Protein AF-A0A4R6P8B2-F1 (afdb_monomer_lite)

pLDDT: mean 84.96, std 14.15, range [32.12, 95.94]

Organism: Nocardia ignorata (NCBI:txid145285)

Foldseek 3Di:
DDDDDDDAVFFPDWDKDWDDWDADPVVRDIDHTWMWIWTDGPPDIDIDIGHVVVVVVCVVCVVVVVVVVVVVVVVVVVVVVVVVVVD

Sequence (87 aa):
MSHVSMSAILLDSVAVEYHPASADDTFDFVHPAKVWVRLDAKDAHSTVFLDIEHVRQLAEELPKLLMAHDAAEHVAKEQAAAEAEAA

Secondary structure (DSSP, 8-state):
--------S-EEEEEEEEE--EEETTTTEEEPPEEEEEEEETTEEEEEEEEHHHHHHHHHHHHHHHHHHHHHHHHHHHHHHHHHH--

Structure (mmCIF, N/CA/C/O backbone):
data_AF-A0A4R6P8B2-F1
#
_entry.id   AF-A0A4R6P8B2-F1
#
loop_
_atom_site.group_PDB
_atom_site.id
_atom_site.type_symbol
_atom_site.label_atom_id
_atom_site.label_alt_id
_atom_site.label_comp_id
_atom_site.label_asym_id
_atom_site.label_entity_id
_atom_site.label_seq_id
_atom_site.pdbx_PDB_ins_code
_atom_site.Cartn_x
_atom_site.Cartn_y
_atom_site.Cartn_z
_atom_site.occupancy
_atom_site.B_iso_or_equiv
_atom_site.auth_seq_id
_atom_site.auth_comp_id
_atom_site.auth_asym_id
_atom_site.auth_atom_id
_atom_site.pdbx_PDB_model_num
ATOM 1 N N . MET A 1 1 ? 5.172 18.142 1.489 1.00 32.12 1 MET A N 1
ATOM 2 C CA . MET A 1 1 ? 4.572 16.850 1.871 1.00 32.12 1 MET A CA 1
ATOM 3 C C . MET A 1 1 ? 3.440 16.561 0.902 1.00 32.12 1 MET A C 1
ATOM 5 O O . MET A 1 1 ? 2.459 17.293 0.909 1.00 32.12 1 MET A O 1
ATOM 9 N N . SER A 1 2 ? 3.621 15.596 0.003 1.00 38.50 2 SER A N 1
ATOM 10 C CA . SER A 1 2 ? 2.569 15.124 -0.899 1.00 38.50 2 SER A CA 1
ATOM 11 C C . SER A 1 2 ? 1.694 14.119 -0.150 1.00 38.50 2 SER A C 1
ATOM 13 O O . SER A 1 2 ? 2.209 13.213 0.495 1.00 38.50 2 SER A O 1
ATOM 15 N N . HIS A 1 3 ? 0.377 14.287 -0.213 1.00 43.09 3 HIS A N 1
ATOM 16 C CA . HIS A 1 3 ? -0.576 13.264 0.206 1.00 43.09 3 HIS A CA 1
ATOM 17 C C . HIS A 1 3 ? -1.620 13.124 -0.898 1.00 43.09 3 HIS A C 1
ATOM 19 O O . HIS A 1 3 ? -2.057 14.121 -1.473 1.00 43.09 3 HIS A O 1
ATOM 25 N N . VAL A 1 4 ? -1.979 11.885 -1.221 1.00 50.44 4 VAL A N 1
ATOM 26 C CA . VAL A 1 4 ? -3.088 11.578 -2.123 1.00 50.44 4 VAL A CA 1
ATOM 27 C C . VAL A 1 4 ? -4.253 11.183 -1.228 1.00 50.44 4 VAL A C 1
ATOM 29 O O . VAL A 1 4 ? -4.222 10.128 -0.604 1.00 50.44 4 VAL A O 1
ATOM 32 N N . SER A 1 5 ? -5.247 12.062 -1.112 1.00 46.94 5 SER A N 1
ATOM 33 C CA . SER A 1 5 ? -6.514 11.747 -0.454 1.00 46.94 5 SER A CA 1
ATOM 34 C C . SER A 1 5 ? -7.536 11.429 -1.535 1.00 46.94 5 SER A C 1
ATOM 36 O O . SER A 1 5 ? -7.832 12.280 -2.375 1.00 46.94 5 SER A O 1
ATOM 38 N N . MET A 1 6 ? -8.042 10.198 -1.543 1.00 58.31 6 MET A N 1
ATOM 39 C CA . MET A 1 6 ? -9.094 9.768 -2.456 1.00 58.31 6 MET A CA 1
ATOM 40 C C . MET A 1 6 ? -10.237 9.176 -1.641 1.00 58.31 6 MET A C 1
ATOM 42 O O . MET A 1 6 ? -10.134 8.076 -1.108 1.00 58.31 6 MET A O 1
ATOM 46 N N . SER A 1 7 ? -11.342 9.910 -1.557 1.00 53.47 7 SER A N 1
ATOM 47 C CA . SER A 1 7 ? -12.606 9.403 -1.032 1.00 53.47 7 SER A CA 1
ATOM 48 C C . SER A 1 7 ? -13.416 8.816 -2.189 1.00 53.47 7 SER A C 1
ATOM 50 O O . SER A 1 7 ? -14.286 9.483 -2.751 1.00 53.47 7 SER A O 1
ATOM 52 N N . ALA A 1 8 ? -13.102 7.590 -2.601 1.00 55.94 8 ALA A N 1
ATOM 53 C CA . ALA A 1 8 ? -13.963 6.845 -3.512 1.00 55.94 8 ALA A CA 1
ATOM 54 C C . ALA A 1 8 ? -14.908 5.981 -2.673 1.00 55.94 8 ALA A C 1
ATOM 56 O O . ALA A 1 8 ? -14.465 5.104 -1.940 1.00 55.94 8 ALA A O 1
ATOM 57 N N . ILE A 1 9 ? -16.212 6.248 -2.768 1.00 57.47 9 ILE A N 1
ATOM 58 C CA . ILE A 1 9 ? -17.255 5.517 -2.026 1.00 57.47 9 ILE A CA 1
ATOM 59 C C . ILE A 1 9 ? -17.334 4.045 -2.488 1.00 57.47 9 ILE A C 1
ATOM 61 O O . ILE A 1 9 ? -17.858 3.205 -1.765 1.00 57.47 9 ILE A O 1
ATOM 65 N N . LEU A 1 10 ? -16.787 3.721 -3.668 1.00 64.56 10 LEU A N 1
ATOM 66 C CA . LEU A 1 10 ? -16.786 2.387 -4.274 1.00 64.56 10 LEU A CA 1
ATOM 67 C C . LEU A 1 10 ? -15.464 2.161 -5.023 1.00 64.56 10 LEU A C 1
ATOM 69 O O . LEU A 1 10 ? -15.360 2.423 -6.220 1.00 64.56 10 LEU A O 1
ATOM 73 N N . LEU A 1 11 ? -14.430 1.754 -4.294 1.00 72.12 11 LEU A N 1
ATOM 74 C CA . LEU A 1 11 ? -13.234 1.167 -4.896 1.00 72.12 11 LEU A CA 1
ATOM 75 C C . LEU A 1 11 ? -13.591 -0.261 -5.320 1.00 72.12 11 LEU A C 1
ATOM 77 O O . LEU A 1 11 ? -13.936 -1.079 -4.469 1.00 72.12 11 LEU A O 1
ATOM 81 N N . ASP A 1 12 ? -13.530 -0.538 -6.618 1.00 81.69 12 ASP A N 1
ATOM 82 C CA . ASP A 1 12 ? -13.904 -1.838 -7.180 1.00 81.69 12 ASP A CA 1
ATOM 83 C C . ASP A 1 12 ? -12.716 -2.805 -7.158 1.00 81.69 12 ASP A C 1
ATOM 85 O O . ASP A 1 12 ? -12.866 -3.984 -6.832 1.00 81.69 12 ASP A O 1
ATOM 89 N N . SER A 1 13 ? -11.515 -2.310 -7.475 1.00 85.62 13 SER A N 1
ATOM 90 C CA . SER A 1 13 ? -10.296 -3.116 -7.436 1.00 85.62 13 SER A CA 1
ATOM 91 C C . SER A 1 13 ? -9.033 -2.290 -7.224 1.00 85.62 13 SER A C 1
ATOM 93 O O . SER A 1 13 ? -8.956 -1.110 -7.566 1.00 85.62 13 SER A O 1
ATOM 95 N N . VAL A 1 14 ? -8.009 -2.961 -6.696 1.00 87.50 14 VAL A N 1
ATOM 96 C CA . VAL A 1 14 ? -6.633 -2.466 -6.640 1.00 87.50 14 VAL A CA 1
ATOM 97 C C . VAL A 1 14 ? -5.762 -3.407 -7.465 1.00 87.50 14 VAL A C 1
ATOM 99 O O . VAL A 1 14 ? -5.732 -4.608 -7.200 1.00 87.50 14 VAL A O 1
ATOM 102 N N . ALA A 1 15 ? -5.053 -2.867 -8.453 1.00 89.19 15 ALA A N 1
ATOM 103 C CA . ALA A 1 15 ? -4.095 -3.598 -9.273 1.00 89.19 15 ALA A CA 1
ATOM 104 C C . ALA A 1 15 ? -2.684 -3.052 -9.042 1.00 89.19 15 ALA A C 1
ATOM 106 O O . ALA A 1 15 ? -2.478 -1.841 -8.950 1.00 89.19 15 ALA A O 1
ATOM 107 N N . VAL A 1 16 ? -1.711 -3.956 -8.942 1.00 90.12 16 VAL A N 1
ATOM 108 C CA . VAL A 1 16 ? -0.307 -3.614 -8.704 1.00 90.12 16 VAL A CA 1
ATOM 109 C C . VAL A 1 16 ? 0.546 -4.236 -9.798 1.00 90.12 16 VAL A C 1
ATOM 111 O O . VAL A 1 16 ? 0.487 -5.446 -10.008 1.00 90.12 16 VAL A O 1
ATOM 114 N N . GLU A 1 17 ? 1.347 -3.418 -10.474 1.00 93.12 17 GLU A N 1
ATOM 115 C CA . GLU A 1 17 ? 2.220 -3.857 -11.565 1.00 93.12 17 GLU A CA 1
ATOM 116 C C . GLU A 1 17 ? 3.654 -3.366 -11.347 1.00 93.12 17 GLU A C 1
ATOM 118 O O . GLU A 1 17 ? 3.888 -2.199 -11.024 1.00 93.12 17 GLU A O 1
ATOM 123 N N . TYR A 1 18 ? 4.629 -4.264 -11.506 1.00 92.19 18 TYR A N 1
ATOM 124 C CA . TYR A 1 18 ? 6.048 -3.921 -11.465 1.00 92.19 18 TYR A CA 1
ATOM 125 C C . TYR A 1 18 ? 6.551 -3.595 -12.868 1.00 92.19 18 TYR A C 1
ATOM 127 O O . TYR A 1 18 ? 6.445 -4.413 -13.780 1.00 92.19 18 TYR A O 1
ATOM 135 N N . HIS A 1 19 ? 7.187 -2.436 -13.003 1.00 90.81 19 HIS A N 1
ATOM 136 C CA . HIS A 1 19 ? 7.877 -2.031 -14.215 1.00 90.81 19 HIS A CA 1
ATOM 137 C C . HIS A 1 19 ? 9.388 -2.000 -13.954 1.00 90.81 19 HIS A C 1
ATOM 139 O O . HIS A 1 19 ? 9.845 -1.211 -13.113 1.00 90.81 19 HIS A O 1
ATOM 145 N N . PRO A 1 20 ? 10.182 -2.832 -14.654 1.00 92.50 20 PRO A N 1
ATOM 146 C CA . PRO A 1 20 ? 11.633 -2.771 -14.558 1.00 92.50 20 PRO A CA 1
ATOM 147 C C . PRO A 1 20 ? 12.161 -1.447 -15.120 1.00 92.50 20 PRO A C 1
ATOM 149 O O . PRO A 1 20 ? 11.469 -0.748 -15.860 1.00 92.50 20 PRO A O 1
ATOM 152 N N . ALA A 1 21 ? 13.402 -1.108 -14.764 1.00 92.94 21 ALA A N 1
ATOM 153 C CA . ALA A 1 21 ? 14.067 0.050 -15.344 1.00 92.94 21 ALA A CA 1
ATOM 154 C C . ALA A 1 21 ? 14.192 -0.125 -16.864 1.00 92.94 21 ALA A C 1
ATOM 156 O O . ALA A 1 21 ? 14.544 -1.207 -17.341 1.00 92.94 21 ALA A O 1
ATOM 157 N N . SER A 1 22 ? 13.917 0.937 -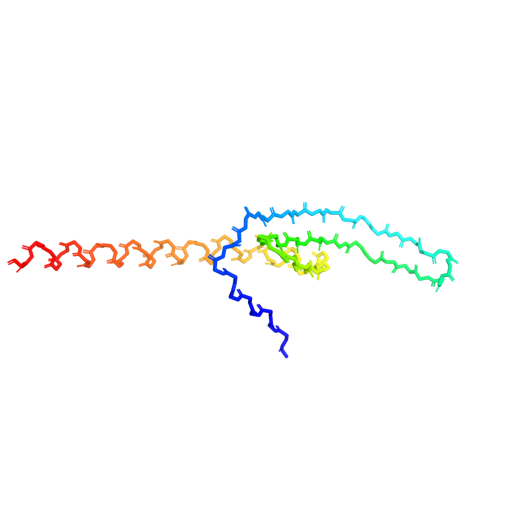17.613 1.00 91.38 22 SER A N 1
ATOM 158 C CA . SER A 1 22 ? 13.930 0.917 -19.075 1.00 91.38 22 SER A CA 1
ATOM 159 C C . SER A 1 22 ? 14.503 2.217 -19.623 1.00 91.38 22 SER A C 1
ATOM 161 O O . SER A 1 22 ? 14.220 3.293 -19.097 1.00 91.38 22 SER A O 1
ATOM 163 N N . ALA A 1 23 ? 15.286 2.123 -20.693 1.00 92.12 23 ALA A N 1
ATOM 164 C CA . ALA A 1 23 ? 15.716 3.291 -21.451 1.00 92.12 23 ALA A CA 1
ATOM 165 C C . ALA A 1 23 ? 14.618 3.703 -22.442 1.00 92.12 23 ALA A C 1
ATOM 167 O O . ALA A 1 23 ? 13.970 2.842 -23.040 1.00 92.12 23 ALA A O 1
ATOM 168 N N . ASP A 1 24 ? 14.409 5.007 -22.590 1.00 87.50 24 ASP A N 1
ATOM 169 C CA . ASP A 1 24 ? 13.630 5.601 -23.668 1.00 87.50 24 ASP A CA 1
ATOM 170 C C . ASP A 1 24 ? 14.589 6.309 -24.628 1.00 87.50 24 ASP A C 1
ATOM 172 O O . ASP A 1 24 ? 15.062 7.421 -24.367 1.00 87.50 24 ASP A O 1
ATOM 176 N N . ASP A 1 25 ? 14.870 5.640 -25.748 1.00 87.38 25 ASP A N 1
ATOM 177 C CA . ASP A 1 25 ? 15.769 6.128 -26.798 1.00 87.38 25 ASP A CA 1
ATOM 178 C C . ASP A 1 25 ? 15.262 7.430 -27.445 1.00 87.38 25 ASP A C 1
ATOM 180 O O . ASP A 1 25 ? 16.039 8.176 -28.039 1.00 87.38 25 ASP A O 1
ATOM 184 N N . THR A 1 26 ? 13.965 7.734 -27.325 1.00 89.38 26 THR A N 1
ATOM 185 C CA . THR A 1 26 ? 13.344 8.937 -27.904 1.00 89.38 26 THR A CA 1
ATOM 186 C C . THR A 1 26 ? 13.729 10.198 -27.138 1.00 89.38 26 THR A C 1
ATOM 188 O O . THR A 1 26 ? 13.825 11.277 -27.724 1.00 89.38 26 THR A O 1
ATOM 191 N N . PHE A 1 27 ? 13.936 10.073 -25.826 1.00 84.81 27 PHE A N 1
ATOM 192 C CA . PHE A 1 27 ? 14.175 11.200 -24.924 1.00 84.81 27 PHE A CA 1
ATOM 193 C C . PHE A 1 27 ? 15.548 11.158 -24.242 1.00 84.81 27 PHE A C 1
ATOM 195 O O . PHE A 1 27 ? 15.795 11.988 -23.370 1.00 84.81 27 PHE A O 1
ATOM 202 N N . ASP A 1 28 ? 16.421 10.216 -24.627 1.00 89.19 28 ASP A N 1
ATOM 203 C CA . ASP A 1 28 ? 17.715 9.949 -23.973 1.00 89.19 28 ASP A CA 1
ATOM 204 C C . ASP A 1 28 ? 17.567 9.891 -22.441 1.00 89.19 28 ASP A C 1
ATOM 206 O O . ASP A 1 28 ? 18.301 10.510 -21.667 1.00 89.19 28 ASP A O 1
ATOM 210 N N . PHE A 1 29 ? 16.509 9.206 -21.996 1.00 89.50 29 PHE A N 1
ATOM 211 C CA . PHE A 1 29 ? 16.089 9.182 -20.602 1.00 89.50 29 PHE A CA 1
ATOM 212 C C . PHE A 1 29 ? 15.971 7.748 -20.101 1.00 89.50 29 PHE A C 1
ATOM 214 O O . PHE A 1 29 ? 15.406 6.881 -20.763 1.00 89.50 29 PHE A O 1
ATOM 221 N N . VAL A 1 30 ? 16.462 7.494 -18.888 1.00 89.44 30 VAL A N 1
ATOM 222 C CA . VAL A 1 30 ? 16.302 6.196 -18.227 1.00 89.44 30 VAL A CA 1
ATOM 223 C C . VAL A 1 30 ? 15.178 6.295 -17.209 1.00 89.44 30 VAL A C 1
ATOM 225 O O . VAL A 1 30 ? 15.298 6.978 -16.191 1.00 89.44 30 VAL A O 1
ATOM 228 N N . HIS A 1 31 ? 14.091 5.569 -17.456 1.00 87.12 31 HIS A N 1
ATOM 229 C CA . HIS A 1 31 ? 13.051 5.368 -16.462 1.00 87.12 31 HIS A CA 1
ATOM 230 C C . HIS A 1 31 ? 13.571 4.414 -15.381 1.00 87.12 31 HIS A C 1
ATOM 232 O O . HIS A 1 31 ? 13.893 3.262 -15.692 1.00 87.12 31 HIS A O 1
ATOM 238 N N . PRO A 1 32 ? 13.647 4.843 -14.109 1.00 89.75 32 PRO A N 1
ATOM 239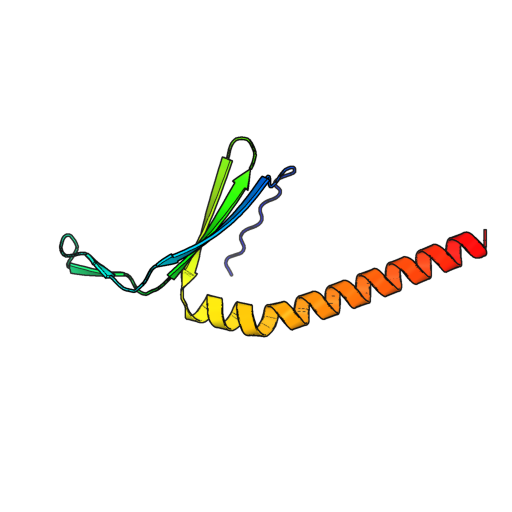 C CA . PRO A 1 32 ? 13.974 3.929 -13.028 1.00 89.75 32 PRO A CA 1
ATOM 240 C C . PRO A 1 32 ? 12.857 2.896 -12.857 1.00 89.75 32 PRO A C 1
ATOM 242 O O . PRO A 1 32 ? 11.705 3.124 -13.246 1.00 89.75 32 PRO A O 1
ATOM 245 N N . ALA A 1 33 ? 13.199 1.765 -12.240 1.00 91.31 33 ALA A N 1
ATOM 246 C CA . ALA A 1 33 ? 12.206 0.772 -11.858 1.00 91.31 33 ALA A CA 1
ATOM 247 C C . ALA A 1 33 ? 11.144 1.411 -10.950 1.00 91.31 33 ALA A C 1
ATOM 249 O O . ALA A 1 33 ? 11.454 2.255 -10.102 1.00 91.31 33 ALA A O 1
ATOM 250 N N . LYS A 1 34 ? 9.891 1.005 -11.133 1.00 91.94 34 LYS A N 1
ATOM 251 C CA . LYS A 1 34 ? 8.742 1.568 -10.421 1.00 91.94 34 LYS A CA 1
ATOM 252 C C . LYS A 1 34 ? 7.629 0.542 -10.280 1.00 91.94 34 LYS A C 1
ATOM 254 O O . LYS A 1 34 ? 7.540 -0.404 -11.057 1.00 91.94 34 LYS A O 1
ATOM 259 N N . VAL A 1 35 ? 6.759 0.758 -9.308 1.00 92.94 35 VAL A N 1
ATOM 260 C CA . VAL A 1 35 ? 5.514 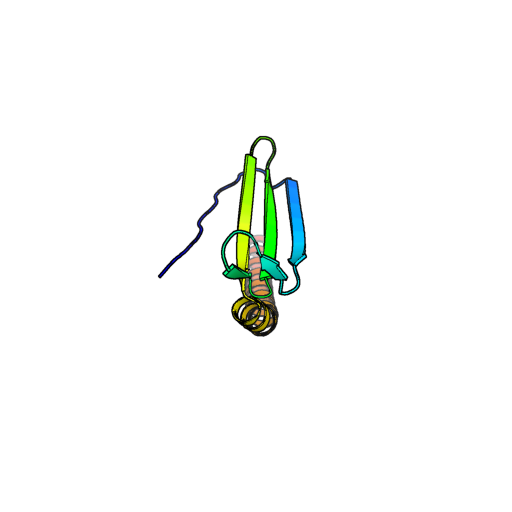0.012 -9.135 1.00 92.94 35 VAL A CA 1
ATOM 261 C C . VAL A 1 35 ? 4.349 0.947 -9.399 1.00 92.94 35 VAL A C 1
ATOM 263 O O . VAL A 1 35 ? 4.334 2.090 -8.941 1.00 92.94 35 VAL A O 1
ATOM 266 N N . TRP A 1 36 ? 3.390 0.473 -10.181 1.00 92.19 36 TRP A N 1
ATOM 267 C CA . TRP A 1 36 ? 2.146 1.179 -10.437 1.00 92.19 36 TRP A CA 1
ATOM 268 C C . TRP A 1 36 ? 1.089 0.575 -9.536 1.00 92.19 36 TRP A C 1
ATOM 270 O O . TRP A 1 36 ? 0.859 -0.631 -9.573 1.00 92.19 36 TRP A O 1
ATOM 280 N N . VAL A 1 37 ? 0.457 1.417 -8.729 1.00 90.75 37 VAL A N 1
ATOM 281 C CA . VAL A 1 37 ? -0.726 1.044 -7.961 1.00 90.75 37 VAL A CA 1
ATOM 282 C C . VAL A 1 37 ? -1.904 1.728 -8.620 1.00 90.75 37 VAL A C 1
ATOM 284 O O . VAL A 1 37 ? -2.053 2.949 -8.543 1.00 90.75 37 VAL A O 1
ATOM 287 N N . ARG A 1 38 ? -2.714 0.937 -9.310 1.00 89.69 38 ARG A N 1
ATOM 288 C CA . ARG A 1 38 ? -3.933 1.392 -9.955 1.00 89.69 38 ARG A CA 1
ATOM 289 C C . ARG A 1 38 ? -5.115 1.108 -9.042 1.00 89.69 38 ARG A C 1
ATOM 291 O O . ARG A 1 38 ? -5.319 -0.014 -8.590 1.00 89.69 38 ARG A O 1
ATOM 298 N N . LEU A 1 39 ? -5.873 2.157 -8.780 1.00 88.62 39 LEU A N 1
ATOM 299 C CA . LEU A 1 39 ? -7.093 2.150 -7.999 1.00 88.62 39 LEU A CA 1
ATOM 300 C C . LEU A 1 39 ? -8.246 2.356 -8.974 1.00 88.62 39 LEU A C 1
ATOM 302 O O . LEU A 1 39 ? -8.378 3.443 -9.538 1.00 88.62 39 LEU A O 1
ATOM 306 N N . ASP A 1 40 ? -9.044 1.318 -9.192 1.00 86.88 40 ASP A N 1
ATOM 307 C CA . ASP A 1 40 ? -10.212 1.380 -10.063 1.00 86.88 40 ASP A CA 1
ATOM 308 C C . ASP A 1 40 ? -11.476 1.602 -9.229 1.00 86.88 40 ASP A C 1
ATOM 310 O O . ASP A 1 40 ? -11.707 0.956 -8.205 1.00 86.88 40 ASP A O 1
ATOM 314 N N . ALA A 1 41 ? -12.296 2.533 -9.691 1.00 85.12 41 ALA A N 1
ATOM 315 C CA . ALA A 1 41 ? -13.641 2.804 -9.224 1.00 85.12 41 ALA A CA 1
ATOM 316 C C . ALA A 1 41 ? -14.589 2.776 -10.428 1.00 85.12 41 ALA A C 1
ATOM 318 O O . ALA A 1 41 ? -14.162 2.930 -11.574 1.00 85.12 41 ALA A O 1
ATOM 319 N N . LYS A 1 42 ? -15.886 2.650 -10.151 1.00 79.81 42 LYS A N 1
ATOM 320 C CA . LYS A 1 42 ? -16.940 2.403 -11.144 1.00 79.81 42 LYS A CA 1
ATOM 321 C C . LYS A 1 42 ? -16.827 3.195 -12.454 1.00 79.81 42 LYS A C 1
ATOM 323 O O . LYS A 1 42 ? -17.050 2.634 -13.520 1.00 79.81 42 LYS A O 1
ATOM 328 N N . ASP A 1 43 ? -16.461 4.474 -12.369 1.00 81.12 43 ASP A N 1
ATOM 329 C CA . ASP A 1 43 ? -16.352 5.379 -13.521 1.00 81.12 43 ASP A CA 1
ATOM 330 C C . ASP A 1 43 ? -15.001 6.126 -13.582 1.00 81.12 43 ASP A C 1
ATOM 332 O O . ASP A 1 43 ? -14.849 7.089 -14.335 1.00 81.12 43 ASP A O 1
ATOM 336 N N . ALA A 1 44 ? -14.011 5.731 -12.774 1.00 81.19 44 ALA A N 1
ATOM 337 C CA . ALA A 1 44 ? -12.735 6.438 -12.673 1.00 81.19 44 ALA A CA 1
ATOM 338 C C . ALA A 1 44 ? -11.590 5.504 -12.279 1.00 81.19 44 ALA A C 1
ATOM 340 O O . ALA A 1 44 ? -11.788 4.519 -11.581 1.00 81.19 44 ALA A O 1
ATOM 341 N N . HIS A 1 45 ? -10.368 5.855 -12.667 1.00 82.25 45 HIS A N 1
ATOM 342 C CA . HIS A 1 45 ? -9.176 5.210 -12.133 1.00 82.25 45 HIS A CA 1
ATOM 343 C C . HIS A 1 45 ? -8.155 6.256 -11.703 1.00 82.25 45 HIS A C 1
ATOM 345 O O . HIS A 1 45 ? -8.055 7.332 -12.295 1.00 82.25 45 HIS A O 1
ATOM 351 N N . SER A 1 46 ? -7.397 5.927 -10.665 1.00 85.06 46 SER A N 1
ATOM 352 C CA . SER A 1 46 ? -6.255 6.708 -10.204 1.00 85.06 46 SER A CA 1
ATOM 353 C C . SER A 1 46 ? -5.030 5.812 -10.183 1.00 85.06 46 SER A C 1
ATOM 355 O O . SER A 1 46 ? -5.092 4.688 -9.687 1.00 85.06 46 SER A O 1
ATOM 357 N N . THR A 1 47 ? -3.917 6.300 -10.723 1.00 86.12 47 THR A N 1
ATOM 358 C CA . THR A 1 47 ? -2.656 5.558 -10.740 1.00 86.12 47 THR A CA 1
ATOM 359 C C . THR A 1 47 ? -1.631 6.302 -9.909 1.00 86.12 47 THR A C 1
ATOM 361 O O . THR A 1 47 ? -1.305 7.456 -10.187 1.00 86.12 47 THR A O 1
ATOM 364 N N . VAL A 1 48 ? -1.099 5.618 -8.903 1.00 89.62 48 VAL A N 1
ATOM 365 C CA . VAL A 1 48 ? 0.029 6.092 -8.109 1.00 89.62 48 VAL A CA 1
ATOM 366 C C . VAL A 1 48 ? 1.286 5.392 -8.602 1.00 89.62 48 VAL A C 1
ATOM 368 O O . VAL A 1 48 ? 1.341 4.166 -8.690 1.00 89.62 48 VAL A O 1
ATOM 371 N N . PHE A 1 49 ? 2.301 6.188 -8.919 1.00 90.25 49 PHE A N 1
ATOM 372 C CA . PHE A 1 49 ? 3.620 5.696 -9.289 1.00 90.25 49 PHE A CA 1
ATOM 373 C C . PHE A 1 49 ? 4.514 5.745 -8.058 1.00 90.25 49 PHE A C 1
ATOM 375 O O . PHE A 1 49 ? 4.715 6.815 -7.483 1.00 90.25 49 PHE A O 1
ATOM 382 N N . LEU A 1 50 ? 5.052 4.596 -7.671 1.00 91.62 50 LEU A N 1
ATOM 383 C CA . LEU A 1 50 ? 6.009 4.482 -6.580 1.00 91.62 50 LEU A CA 1
ATOM 384 C C . LEU A 1 50 ? 7.354 4.063 -7.159 1.00 91.62 50 LEU A C 1
ATOM 386 O O . LEU A 1 50 ? 7.432 3.089 -7.908 1.00 91.62 50 LEU A O 1
ATOM 390 N N . ASP A 1 51 ? 8.419 4.782 -6.822 1.00 92.38 51 ASP A N 1
ATOM 391 C CA . ASP A 1 51 ? 9.760 4.243 -7.035 1.00 92.38 51 ASP A CA 1
ATOM 392 C C . ASP A 1 51 ? 10.017 3.054 -6.094 1.00 92.38 51 ASP A C 1
ATOM 394 O O . ASP A 1 51 ? 9.297 2.816 -5.121 1.00 92.38 51 ASP A O 1
ATOM 398 N N . ILE A 1 52 ? 11.048 2.272 -6.407 1.00 90.44 52 ILE A N 1
ATOM 399 C CA . ILE A 1 52 ? 11.348 1.051 -5.652 1.00 90.44 52 ILE A CA 1
ATOM 400 C C . ILE A 1 52 ? 11.760 1.324 -4.205 1.00 90.44 52 ILE A C 1
ATOM 402 O O . ILE A 1 52 ? 11.504 0.479 -3.349 1.00 90.44 52 ILE A O 1
ATOM 406 N N . GLU A 1 53 ? 12.342 2.480 -3.899 1.00 91.94 53 GLU A N 1
ATOM 407 C CA . GLU A 1 53 ? 12.744 2.791 -2.526 1.00 91.94 53 GLU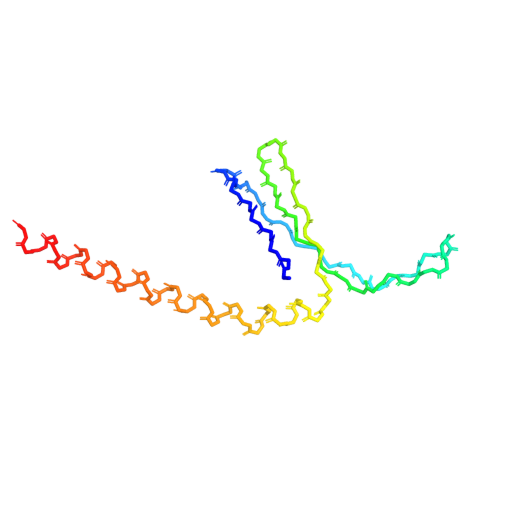 A CA 1
ATOM 408 C C . GLU A 1 53 ? 11.521 3.066 -1.644 1.00 91.94 53 GLU A C 1
ATOM 410 O O . GLU A 1 53 ? 11.411 2.506 -0.552 1.00 91.94 53 GLU A O 1
ATOM 415 N N . HIS A 1 54 ? 10.535 3.810 -2.149 1.00 91.88 54 HIS A N 1
ATOM 416 C CA . HIS A 1 54 ? 9.254 3.987 -1.469 1.00 91.88 54 HIS A CA 1
ATOM 417 C C . HIS A 1 54 ? 8.490 2.666 -1.324 1.00 91.88 54 HIS A C 1
ATOM 419 O O . HIS A 1 54 ? 7.858 2.438 -0.293 1.00 91.88 54 HIS A O 1
ATOM 425 N N . VAL A 1 55 ? 8.559 1.768 -2.315 1.00 91.12 55 VAL A N 1
ATOM 426 C CA . VAL A 1 55 ? 7.942 0.432 -2.212 1.00 91.12 55 VAL A CA 1
ATOM 427 C C . VAL A 1 55 ? 8.596 -0.392 -1.106 1.00 91.12 55 VAL A C 1
ATOM 429 O O . VAL A 1 55 ? 7.881 -1.027 -0.333 1.00 91.12 55 VAL A O 1
ATOM 432 N N . ARG A 1 56 ? 9.931 -0.373 -0.990 1.00 92.31 56 ARG A N 1
ATOM 433 C CA . ARG A 1 56 ? 10.635 -1.062 0.106 1.00 92.31 56 ARG A CA 1
ATOM 434 C C . ARG A 1 56 ? 10.234 -0.499 1.459 1.00 92.31 56 ARG A C 1
ATOM 436 O O . ARG A 1 56 ? 9.864 -1.266 2.340 1.00 92.31 56 ARG A O 1
ATOM 443 N N . GLN A 1 57 ? 10.232 0.824 1.596 1.00 94.38 57 GLN A N 1
ATOM 444 C CA . GLN A 1 57 ? 9.812 1.472 2.834 1.00 94.38 57 GLN A CA 1
ATOM 445 C C . GLN A 1 57 ? 8.368 1.099 3.201 1.00 94.38 57 GLN A C 1
ATOM 447 O O . GLN A 1 57 ? 8.079 0.788 4.355 1.00 94.38 57 GLN A O 1
ATOM 452 N N . LEU A 1 58 ? 7.461 1.073 2.219 1.00 91.56 58 LEU A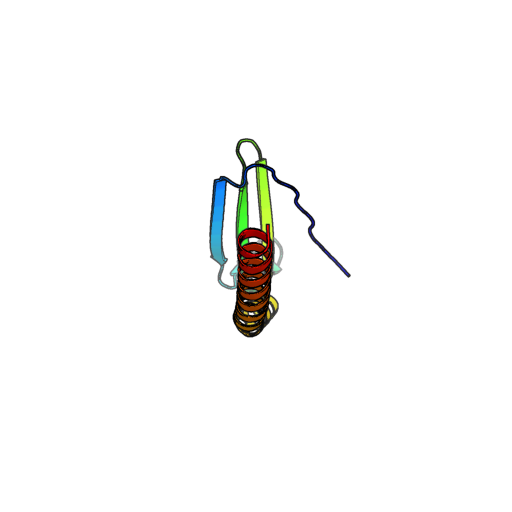 N 1
ATOM 453 C CA . LEU A 1 58 ? 6.082 0.653 2.442 1.00 91.56 58 LEU A CA 1
ATOM 454 C C . LEU A 1 58 ? 6.009 -0.816 2.877 1.00 91.56 58 LEU A C 1
ATOM 456 O O . LEU A 1 58 ? 5.265 -1.130 3.798 1.00 91.56 58 LEU A O 1
ATOM 460 N N . ALA A 1 59 ? 6.792 -1.708 2.268 1.00 92.56 59 ALA A N 1
ATOM 461 C CA . ALA A 1 59 ? 6.829 -3.120 2.644 1.00 92.56 59 ALA A CA 1
ATOM 462 C C . ALA A 1 59 ? 7.329 -3.346 4.085 1.00 92.56 59 ALA A C 1
ATOM 464 O O . ALA A 1 59 ? 6.877 -4.279 4.746 1.00 92.56 59 ALA A O 1
ATOM 465 N N . GLU A 1 60 ? 8.224 -2.492 4.584 1.00 95.69 60 GLU A N 1
ATOM 466 C CA . GLU A 1 60 ? 8.742 -2.557 5.957 1.00 95.69 60 GLU A CA 1
ATOM 467 C C . GLU A 1 60 ? 7.765 -1.986 6.999 1.00 95.69 60 GLU A C 1
ATOM 469 O O . GLU A 1 60 ? 7.638 -2.526 8.103 1.00 95.69 60 GLU A O 1
ATOM 474 N N . GLU A 1 61 ? 7.067 -0.898 6.665 1.00 95.19 61 GLU A N 1
ATOM 475 C CA . GLU A 1 61 ? 6.201 -0.173 7.603 1.00 95.19 61 GLU A CA 1
ATOM 476 C C . GLU A 1 61 ? 4.748 -0.669 7.605 1.00 95.19 61 GLU A C 1
ATOM 478 O O . GLU A 1 61 ? 4.095 -0.674 8.652 1.00 95.19 61 GLU A O 1
ATOM 483 N N . LEU A 1 62 ? 4.232 -1.136 6.463 1.00 93.25 62 LEU A N 1
ATOM 484 C CA . LEU A 1 62 ? 2.832 -1.543 6.321 1.00 93.25 62 LEU A CA 1
ATOM 485 C C . LEU A 1 62 ? 2.414 -2.654 7.302 1.00 93.25 62 LEU A C 1
ATOM 487 O O . LEU A 1 62 ? 1.353 -2.506 7.910 1.00 93.25 62 LEU A O 1
ATOM 491 N N . PRO A 1 63 ? 3.210 -3.715 7.552 1.00 95.94 63 PRO A N 1
ATOM 492 C CA . PRO A 1 63 ? 2.839 -4.731 8.536 1.00 95.94 63 PRO A CA 1
ATOM 493 C C . PRO A 1 63 ? 2.633 -4.155 9.942 1.00 95.94 63 PRO A C 1
ATOM 495 O O . PRO A 1 63 ? 1.693 -4.539 10.634 1.00 95.94 63 PRO A O 1
ATOM 498 N N . LYS A 1 64 ? 3.471 -3.194 10.356 1.00 95.25 64 LYS A N 1
ATOM 499 C CA . LYS A 1 64 ? 3.370 -2.560 11.681 1.00 95.25 64 LYS A CA 1
ATOM 500 C C . LYS A 1 64 ? 2.094 -1.730 11.797 1.00 95.25 64 LYS A C 1
ATOM 502 O O . LYS A 1 64 ? 1.416 -1.787 12.820 1.00 95.25 64 LYS A O 1
ATOM 507 N N . LEU A 1 65 ? 1.759 -0.985 10.742 1.00 94.50 65 LEU A N 1
ATOM 508 C CA . LEU A 1 65 ? 0.532 -0.191 10.677 1.00 94.50 65 LEU A CA 1
ATOM 509 C C . LEU A 1 65 ? -0.719 -1.075 10.733 1.00 94.50 65 LEU A C 1
ATOM 511 O O . LEU A 1 65 ? -1.650 -0.751 11.466 1.00 94.50 65 LEU A O 1
ATOM 515 N N . LEU A 1 66 ? -0.719 -2.205 10.020 1.00 94.50 66 LEU A N 1
ATOM 516 C CA . LEU A 1 66 ? -1.824 -3.167 10.055 1.00 94.50 66 LEU A CA 1
ATOM 517 C C . LEU A 1 66 ? -2.006 -3.769 11.453 1.00 94.50 66 LEU A C 1
ATOM 519 O O . LEU A 1 66 ? -3.116 -3.778 11.971 1.00 94.50 66 LEU A O 1
ATOM 523 N N . MET A 1 67 ? -0.919 -4.174 12.116 1.00 95.38 67 MET A N 1
ATOM 524 C CA . MET A 1 67 ? -0.996 -4.682 13.492 1.00 95.38 67 MET A CA 1
ATOM 525 C C . MET A 1 67 ? -1.555 -3.641 14.472 1.00 95.38 67 MET A C 1
ATOM 527 O O . MET A 1 67 ? -2.349 -3.981 15.348 1.00 95.38 67 MET A O 1
ATOM 531 N N . ALA A 1 68 ? -1.150 -2.374 14.339 1.00 95.44 68 ALA A N 1
ATOM 532 C CA . ALA A 1 68 ? -1.659 -1.294 15.181 1.00 95.44 68 ALA A CA 1
ATOM 533 C C . ALA A 1 68 ? -3.157 -1.038 14.947 1.00 95.44 68 ALA A C 1
ATOM 535 O O . ALA A 1 68 ? -3.902 -0.834 15.907 1.00 95.44 68 ALA A O 1
ATOM 536 N N . HIS A 1 69 ?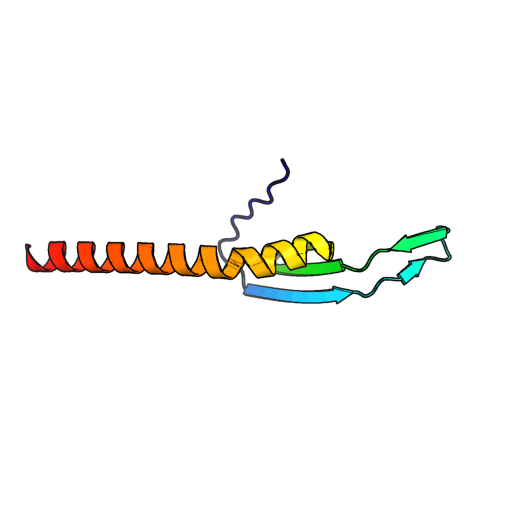 -3.599 -1.085 13.688 1.00 94.44 69 HIS A N 1
ATOM 537 C CA . HIS A 1 69 ? -5.009 -0.986 13.326 1.00 94.44 69 HIS A CA 1
ATOM 538 C C . HIS A 1 69 ? -5.824 -2.138 13.924 1.00 94.44 69 HIS A C 1
ATOM 540 O O . HIS A 1 69 ? -6.825 -1.897 14.593 1.00 94.44 69 HIS A O 1
ATOM 546 N N . ASP A 1 70 ? -5.374 -3.378 13.745 1.00 95.75 70 ASP A N 1
ATOM 547 C CA . ASP A 1 70 ? -6.102 -4.556 14.217 1.00 95.75 70 ASP A CA 1
ATOM 548 C C . ASP A 1 70 ? -6.222 -4.580 15.744 1.00 95.75 70 ASP A C 1
ATOM 550 O O . ASP A 1 70 ? -7.270 -4.938 16.282 1.00 95.75 70 ASP A O 1
ATOM 554 N N . ALA A 1 71 ? -5.180 -4.135 16.453 1.00 95.06 71 ALA A N 1
ATOM 555 C CA . ALA A 1 71 ? -5.234 -3.959 17.898 1.00 95.06 71 ALA A CA 1
ATOM 556 C C . ALA A 1 71 ? -6.267 -2.894 18.310 1.00 95.06 71 ALA A C 1
ATOM 558 O O . ALA A 1 71 ? -7.037 -3.120 19.243 1.00 95.06 71 ALA A O 1
ATOM 559 N N . ALA A 1 72 ? -6.318 -1.755 17.611 1.00 94.62 72 ALA A N 1
ATOM 560 C CA . ALA A 1 72 ? -7.297 -0.702 17.884 1.00 94.62 72 ALA A CA 1
ATOM 561 C C . ALA A 1 72 ? -8.738 -1.173 17.618 1.00 94.62 72 ALA A C 1
ATOM 563 O O . ALA A 1 72 ? -9.619 -0.960 18.450 1.00 94.62 72 ALA A O 1
ATOM 564 N N . GLU A 1 73 ? -8.963 -1.875 16.507 1.00 95.19 73 GLU A N 1
ATOM 565 C CA . GLU A 1 73 ? -10.251 -2.487 16.163 1.00 95.19 73 GLU A CA 1
ATOM 566 C C . GLU A 1 73 ? -10.687 -3.536 17.187 1.00 95.19 73 GLU A C 1
ATOM 568 O O . GLU A 1 73 ? -11.868 -3.636 17.525 1.00 95.19 73 GLU A O 1
ATOM 573 N N . HIS A 1 74 ? -9.746 -4.331 17.697 1.00 93.94 74 HIS A N 1
ATOM 574 C CA . HIS A 1 74 ? -10.039 -5.320 18.725 1.00 93.94 74 HIS A CA 1
ATOM 575 C C . HIS A 1 74 ? -10.508 -4.654 20.023 1.00 93.94 74 HIS A C 1
ATOM 577 O O . HIS A 1 74 ? -11.576 -4.998 20.524 1.00 93.94 74 HIS A O 1
ATOM 583 N N . VAL A 1 75 ? -9.779 -3.640 20.502 1.00 94.69 75 VAL A N 1
ATOM 584 C CA . VAL A 1 75 ? -10.155 -2.877 21.703 1.00 94.69 75 VAL A CA 1
ATOM 585 C C . VAL A 1 75 ? -11.518 -2.202 21.532 1.00 94.69 75 VAL A C 1
ATOM 587 O O . VAL A 1 75 ? -12.349 -2.266 22.435 1.00 94.69 75 VAL A O 1
ATOM 590 N N . ALA A 1 76 ? -11.783 -1.596 20.371 1.00 93.69 76 ALA A N 1
ATOM 591 C CA . ALA A 1 76 ? -13.072 -0.966 20.090 1.00 93.69 76 ALA A CA 1
ATOM 592 C C . ALA A 1 76 ? -14.235 -1.975 20.153 1.00 93.69 76 ALA A C 1
ATOM 594 O O . ALA A 1 76 ? -15.298 -1.672 20.696 1.00 93.69 76 ALA A O 1
ATOM 595 N N . LYS A 1 77 ? -14.028 -3.199 19.650 1.00 93.94 77 LYS A N 1
ATOM 596 C CA . LYS A 1 77 ? -15.027 -4.277 19.719 1.00 93.94 77 LYS A CA 1
ATOM 597 C C . LYS A 1 77 ? -15.261 -4.768 21.144 1.00 93.94 77 LYS A C 1
ATOM 599 O O . LYS A 1 77 ? -16.409 -5.000 21.510 1.00 93.94 77 LYS A O 1
ATOM 604 N N . GLU A 1 78 ? -14.207 -4.916 21.943 1.00 93.31 78 GLU A N 1
ATOM 605 C CA . GLU A 1 78 ? -14.331 -5.316 23.351 1.00 93.31 78 GLU A CA 1
ATOM 606 C C . GLU A 1 78 ? -15.090 -4.269 24.174 1.00 93.31 78 GLU A C 1
ATOM 608 O O . GLU A 1 78 ? -15.973 -4.622 24.955 1.00 93.31 78 GLU A O 1
ATOM 613 N N . GLN A 1 79 ? -14.804 -2.983 23.958 1.00 91.44 79 GLN A N 1
ATOM 614 C CA . GLN A 1 79 ? -15.521 -1.885 24.611 1.00 91.44 79 GLN A CA 1
ATOM 615 C C . GLN A 1 79 ? -17.007 -1.887 24.245 1.00 91.44 79 GLN A C 1
ATOM 617 O O . GLN A 1 79 ? -17.852 -1.863 25.137 1.00 91.44 79 GLN A O 1
ATOM 622 N N . ALA A 1 80 ? -17.331 -2.006 22.955 1.00 91.25 80 ALA A N 1
ATOM 623 C CA . ALA A 1 80 ? -18.717 -2.075 22.499 1.00 91.25 80 ALA A CA 1
ATOM 624 C C . ALA A 1 80 ? -19.470 -3.290 23.079 1.00 91.25 80 ALA A C 1
ATOM 626 O O . ALA A 1 80 ? -20.651 -3.188 23.406 1.00 91.25 80 ALA A O 1
ATOM 627 N N . ALA A 1 81 ? -18.797 -4.436 23.234 1.00 90.44 81 ALA A N 1
ATOM 628 C CA . ALA A 1 81 ? -19.388 -5.620 23.855 1.00 90.44 81 ALA A CA 1
ATOM 629 C C . ALA A 1 81 ? -19.663 -5.411 25.354 1.00 90.44 81 ALA A C 1
ATOM 631 O O . ALA A 1 81 ? -20.746 -5.752 25.825 1.00 90.44 81 ALA A O 1
ATOM 632 N N . ALA A 1 82 ? -18.723 -4.807 26.086 1.00 89.06 82 ALA A N 1
ATOM 633 C CA . ALA A 1 82 ? -18.895 -4.497 27.504 1.00 89.06 82 ALA A CA 1
ATOM 634 C C . ALA A 1 82 ? -20.024 -3.478 27.749 1.00 89.06 82 ALA A C 1
ATOM 636 O O . ALA A 1 82 ? -20.787 -3.616 28.702 1.00 89.06 82 ALA A O 1
ATOM 637 N N . GLU A 1 83 ? -20.169 -2.478 26.875 1.00 87.19 83 GLU A N 1
ATOM 638 C CA . GLU A 1 83 ? -21.278 -1.516 26.924 1.00 87.19 83 GLU A CA 1
ATOM 639 C C . GLU A 1 83 ? -22.635 -2.180 26.654 1.00 87.19 83 GLU A C 1
ATOM 641 O O . GLU A 1 83 ? -23.621 -1.836 27.302 1.00 87.19 83 GLU A O 1
ATOM 646 N N . ALA A 1 84 ? -22.687 -3.154 25.741 1.00 80.25 84 ALA A N 1
ATOM 647 C CA . ALA A 1 84 ? -23.904 -3.904 25.442 1.00 80.25 84 ALA A CA 1
ATOM 648 C C . ALA A 1 84 ? -24.310 -4.881 26.561 1.00 80.25 84 ALA A C 1
ATOM 650 O O . ALA A 1 84 ? -25.498 -5.131 26.733 1.00 80.25 84 ALA A O 1
ATOM 651 N N . GLU A 1 85 ? -23.355 -5.436 27.314 1.00 77.25 85 GLU A N 1
ATOM 652 C CA . GLU A 1 85 ? -23.631 -6.312 28.466 1.00 77.25 85 GLU A CA 1
ATOM 653 C C . GLU A 1 85 ? -24.041 -5.522 29.724 1.00 77.25 85 GLU A C 1
ATOM 655 O O . GLU A 1 85 ? -24.740 -6.043 30.592 1.00 77.25 85 GLU A O 1
ATOM 660 N N . ALA A 1 86 ? -23.634 -4.253 29.820 1.00 71.31 86 ALA A N 1
ATOM 661 C CA . ALA A 1 86 ? -23.989 -3.353 30.917 1.00 71.31 86 ALA A CA 1
ATOM 662 C C . ALA A 1 86 ? -25.335 -2.613 30.730 1.00 71.31 86 ALA A C 1
ATOM 664 O O . ALA A 1 86 ? -25.748 -1.893 31.645 1.00 71.31 86 ALA A O 1
ATOM 665 N N . ALA A 1 87 ? -25.988 -2.761 29.571 1.00 62.19 87 ALA A N 1
ATOM 666 C CA . ALA A 1 87 ? -27.265 -2.133 29.206 1.00 62.19 87 ALA A CA 1
ATOM 667 C C . ALA A 1 87 ? -28.460 -3.084 29.388 1.00 62.19 87 ALA A C 1
ATOM 669 O O . ALA A 1 87 ? -29.531 -2.588 29.817 1.00 62.19 87 ALA A O 1
#

Radius of gyration: 19.69 Å; chains: 1; bounding box: 45×23×59 Å